Protein AF-A0A9W8JEM2-F1 (afdb_monomer_lite)

Structure (mmCIF, N/CA/C/O backbone):
data_AF-A0A9W8JEM2-F1
#
_entry.id   AF-A0A9W8JEM2-F1
#
loop_
_atom_site.group_PDB
_atom_site.id
_atom_site.type_symbol
_atom_site.label_atom_id
_atom_site.label_alt_id
_atom_site.label_comp_id
_atom_site.label_asym_id
_atom_site.label_entity_id
_atom_site.label_seq_id
_atom_site.pdbx_PDB_ins_code
_atom_site.Cartn_x
_atom_site.Cartn_y
_atom_site.Cartn_z
_atom_site.occupancy
_atom_site.B_iso_or_equiv
_atom_site.auth_seq_id
_atom_site.auth_comp_id
_atom_site.auth_asym_id
_atom_site.auth_atom_id
_atom_site.pdbx_PDB_model_num
ATOM 1 N N . MET A 1 1 ? 24.201 3.477 -12.048 1.00 60.25 1 MET A N 1
ATOM 2 C CA . MET A 1 1 ? 24.267 2.190 -11.319 1.00 60.25 1 MET A CA 1
ATOM 3 C C . MET A 1 1 ? 24.866 1.085 -12.193 1.00 60.25 1 MET A C 1
ATOM 5 O O . MET A 1 1 ? 25.922 0.597 -11.835 1.00 60.25 1 MET A O 1
ATOM 9 N N . LEU A 1 2 ? 24.306 0.767 -13.369 1.00 64.44 2 LEU A N 1
ATOM 10 C CA . LEU A 1 2 ? 24.827 -0.307 -14.248 1.00 64.44 2 LEU A CA 1
ATOM 11 C C . LEU A 1 2 ? 26.123 0.015 -15.021 1.00 64.44 2 LEU A C 1
ATOM 13 O O . LEU A 1 2 ? 26.725 -0.880 -15.598 1.00 64.44 2 LEU A O 1
ATOM 17 N N . ALA A 1 3 ? 26.568 1.274 -15.026 1.00 69.69 3 ALA A N 1
ATOM 18 C CA . ALA A 1 3 ? 27.861 1.671 -15.591 1.00 69.69 3 ALA A CA 1
ATOM 19 C C . ALA A 1 3 ? 29.046 1.418 -14.634 1.00 69.69 3 ALA A C 1
ATOM 21 O O . ALA A 1 3 ? 30.181 1.756 -14.966 1.00 69.69 3 ALA A O 1
ATOM 22 N N . SER A 1 4 ? 28.801 0.882 -13.430 1.00 79.38 4 SER A N 1
ATOM 23 C CA . SER A 1 4 ? 29.887 0.545 -12.509 1.00 79.38 4 SER A CA 1
ATOM 24 C C . SER A 1 4 ? 30.638 -0.712 -12.985 1.00 79.38 4 SER A C 1
ATOM 26 O O . SER A 1 4 ? 30.053 -1.566 -13.661 1.00 79.38 4 SER A O 1
ATOM 28 N N . PRO A 1 5 ? 31.923 -0.875 -12.614 1.00 83.94 5 PRO A N 1
ATOM 29 C CA . PRO A 1 5 ? 32.717 -2.049 -12.991 1.00 83.94 5 PRO A CA 1
ATOM 30 C C . PRO A 1 5 ? 32.083 -3.389 -12.588 1.00 83.94 5 PRO A C 1
ATOM 32 O O . PRO A 1 5 ? 32.248 -4.381 -13.295 1.00 83.94 5 PRO A O 1
ATOM 35 N N . GLU A 1 6 ? 31.320 -3.402 -11.493 1.00 84.19 6 GLU A N 1
ATOM 36 C CA . GLU A 1 6 ? 30.608 -4.567 -10.951 1.00 84.19 6 GLU A CA 1
ATOM 37 C C . GLU A 1 6 ? 29.617 -5.183 -11.953 1.00 84.19 6 GLU A C 1
ATOM 39 O O . GLU A 1 6 ? 29.545 -6.403 -12.085 1.00 84.19 6 GLU A O 1
ATOM 44 N N . TRP A 1 7 ? 28.914 -4.350 -12.727 1.00 82.06 7 TRP A N 1
ATOM 45 C CA . TRP A 1 7 ? 27.861 -4.790 -13.653 1.00 82.06 7 TRP A CA 1
ATOM 46 C C . TRP A 1 7 ? 28.328 -4.895 -15.110 1.00 82.06 7 TRP A C 1
ATOM 48 O O . TRP A 1 7 ? 27.554 -5.294 -15.982 1.00 82.06 7 TRP A O 1
ATOM 58 N N . SER A 1 8 ? 29.603 -4.590 -15.380 1.00 81.19 8 SER A N 1
ATOM 59 C CA . SER A 1 8 ? 30.196 -4.546 -16.728 1.00 81.19 8 SER A CA 1
ATOM 60 C C . SER A 1 8 ? 30.069 -5.854 -17.517 1.00 81.19 8 SER A C 1
ATOM 62 O O . SER A 1 8 ? 30.011 -5.829 -18.743 1.00 81.19 8 SER A O 1
ATOM 64 N N . ARG A 1 9 ? 29.975 -6.995 -16.821 1.00 81.94 9 ARG A N 1
ATOM 65 C CA . ARG A 1 9 ? 29.790 -8.321 -17.430 1.00 81.94 9 ARG A CA 1
ATOM 66 C C . ARG A 1 9 ? 28.348 -8.633 -17.816 1.00 81.94 9 ARG A C 1
ATOM 68 O O . ARG A 1 9 ? 28.146 -9.536 -18.607 1.00 81.94 9 ARG A O 1
ATOM 75 N N . ILE A 1 10 ? 27.362 -7.936 -17.250 1.00 79.56 10 ILE A N 1
ATOM 76 C CA . ILE A 1 10 ? 25.929 -8.209 -17.468 1.00 79.56 10 ILE A CA 1
ATOM 77 C C . ILE A 1 10 ? 25.313 -7.135 -18.370 1.00 79.56 10 ILE A C 1
ATOM 79 O O . ILE A 1 10 ? 24.490 -7.443 -19.228 1.00 79.56 10 ILE A O 1
ATOM 83 N N . ALA A 1 11 ? 25.754 -5.882 -18.229 1.00 80.25 11 ALA A N 1
ATOM 84 C CA . ALA A 1 11 ? 25.203 -4.733 -18.944 1.00 80.25 11 ALA A CA 1
ATOM 85 C C . ALA A 1 11 ? 25.150 -4.866 -20.486 1.00 80.25 11 ALA A C 1
ATOM 87 O O . ALA A 1 11 ? 24.165 -4.389 -21.050 1.00 80.25 11 ALA A O 1
ATOM 88 N N . PRO A 1 12 ? 26.122 -5.501 -21.181 1.00 84.25 12 PRO A N 1
ATOM 89 C CA . PRO A 1 12 ? 26.063 -5.690 -22.635 1.00 84.25 12 PRO A CA 1
ATOM 90 C C . PRO A 1 12 ? 25.058 -6.752 -23.094 1.00 84.25 12 PRO A C 1
ATOM 92 O O . P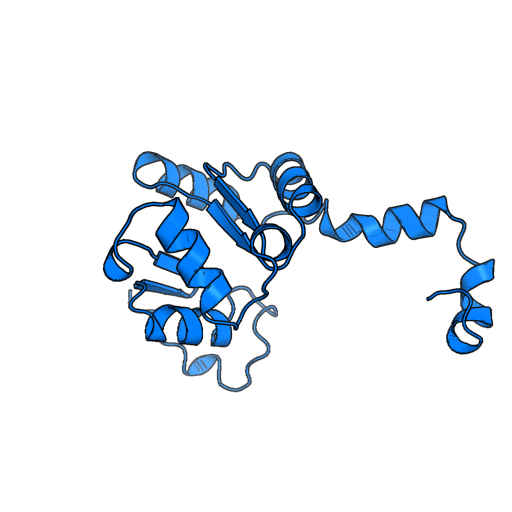RO A 1 12 ? 24.713 -6.788 -24.271 1.00 84.25 12 PRO A O 1
ATOM 95 N N . HIS A 1 13 ? 24.616 -7.638 -22.196 1.00 86.50 13 HIS A N 1
ATOM 96 C CA . HIS A 1 13 ? 23.728 -8.747 -22.545 1.00 86.50 13 HIS A CA 1
ATOM 97 C C . HIS A 1 13 ? 22.250 -8.366 -22.536 1.00 86.50 13 HIS A C 1
ATOM 99 O O . HIS A 1 13 ? 21.452 -9.129 -23.068 1.00 86.50 13 HIS A O 1
ATOM 105 N N . TRP A 1 14 ? 21.889 -7.216 -21.958 1.00 87.62 14 TRP A N 1
ATOM 106 C CA . TRP A 1 14 ? 20.514 -6.719 -21.929 1.00 87.62 14 TRP A CA 1
ATOM 107 C C . TRP A 1 14 ? 20.411 -5.381 -22.652 1.00 87.62 14 TRP A C 1
ATOM 109 O O . TRP A 1 14 ? 21.073 -4.399 -22.297 1.00 87.62 14 TRP A O 1
ATOM 119 N N . SER A 1 15 ? 19.525 -5.337 -23.640 1.00 89.56 15 SER A N 1
ATOM 120 C CA . SER A 1 15 ? 19.086 -4.106 -24.284 1.00 89.56 15 SER A CA 1
ATOM 121 C C . SER A 1 15 ? 18.416 -3.163 -23.282 1.00 89.56 15 SER A C 1
ATOM 123 O O . SER A 1 15 ? 17.970 -3.557 -22.202 1.00 89.56 15 SER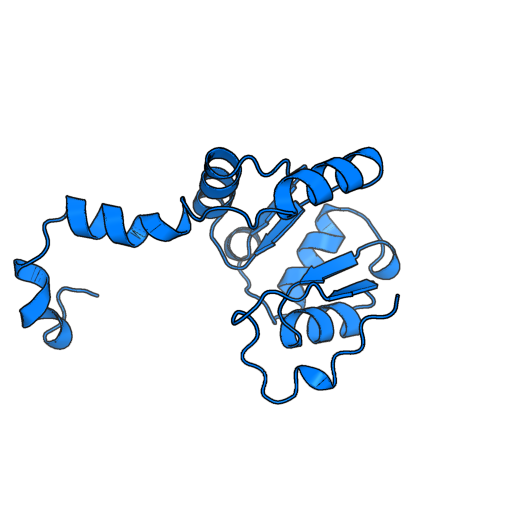 A O 1
ATOM 125 N N . GLU A 1 16 ? 18.316 -1.886 -23.644 1.00 87.69 16 GLU A N 1
ATOM 126 C CA . GLU A 1 16 ? 17.584 -0.903 -22.843 1.00 87.69 16 GLU A CA 1
ATOM 127 C C . GLU A 1 16 ? 16.127 -1.318 -22.615 1.00 87.69 16 GLU A C 1
ATOM 129 O O . GLU A 1 16 ? 15.675 -1.332 -21.475 1.00 87.69 16 GLU A O 1
AT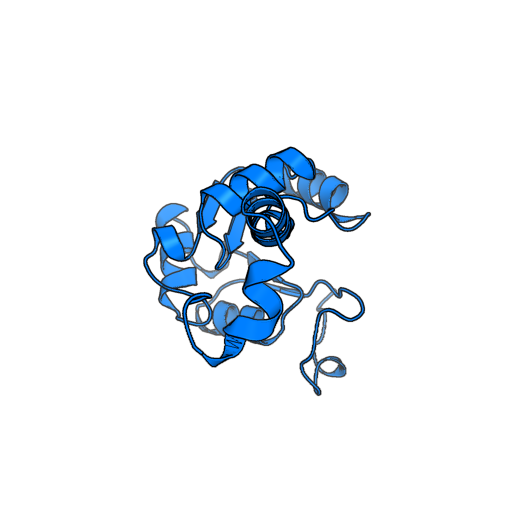OM 134 N N . ASN A 1 17 ? 15.463 -1.824 -23.655 1.00 91.75 17 ASN A N 1
ATOM 135 C CA . ASN A 1 17 ? 14.095 -2.330 -23.565 1.00 91.75 17 ASN A CA 1
ATOM 136 C C . ASN A 1 17 ? 13.949 -3.514 -22.596 1.00 91.75 17 ASN A C 1
ATOM 138 O O . ASN A 1 17 ? 12.961 -3.587 -21.871 1.00 91.75 17 ASN A O 1
ATOM 142 N N . GLU A 1 18 ? 14.904 -4.450 -22.558 1.00 91.75 18 GLU A N 1
ATOM 143 C CA . GLU A 1 18 ? 14.866 -5.574 -21.607 1.00 91.75 18 GLU A CA 1
ATOM 144 C C . GLU A 1 18 ? 15.066 -5.099 -20.168 1.00 91.75 18 GLU A C 1
ATOM 146 O O . GLU A 1 18 ? 14.393 -5.581 -19.255 1.00 91.75 18 GLU A O 1
ATOM 151 N N . ARG A 1 19 ? 15.949 -4.117 -19.961 1.00 88.88 19 ARG A N 1
ATOM 152 C CA . ARG A 1 19 ? 16.157 -3.498 -18.646 1.00 88.88 19 ARG A CA 1
ATOM 153 C C . ARG A 1 19 ? 14.905 -2.772 -18.177 1.00 88.88 19 ARG A C 1
ATOM 155 O O . ARG A 1 19 ? 14.484 -2.973 -17.041 1.00 88.88 19 ARG A O 1
ATOM 162 N N . ASP A 1 20 ? 14.285 -1.987 -19.048 1.00 91.19 20 ASP A N 1
ATOM 163 C CA . ASP A 1 20 ? 13.041 -1.282 -18.743 1.00 91.19 20 ASP A CA 1
ATOM 164 C C . ASP A 1 20 ? 11.906 -2.262 -18.473 1.00 91.19 20 ASP A C 1
ATOM 166 O O . ASP A 1 20 ? 11.185 -2.131 -17.481 1.00 91.19 20 ASP A O 1
ATOM 170 N N . PHE A 1 21 ? 11.795 -3.308 -19.294 1.00 92.69 21 PHE A N 1
ATOM 171 C CA . PHE A 1 21 ? 10.838 -4.377 -19.069 1.00 92.69 21 PHE A CA 1
ATOM 172 C C . PHE A 1 21 ? 11.027 -4.994 -17.681 1.00 92.69 21 PHE A C 1
ATOM 174 O O . PHE A 1 21 ? 10.052 -5.085 -16.932 1.00 92.69 21 PHE A O 1
ATOM 181 N N . LEU A 1 22 ? 12.246 -5.385 -17.303 1.00 91.94 22 LEU A N 1
ATOM 182 C CA . LEU A 1 22 ? 12.536 -5.973 -15.991 1.00 91.94 22 LEU A CA 1
ATOM 183 C C . LEU A 1 22 ? 12.265 -4.998 -14.839 1.00 91.94 22 LEU A C 1
ATOM 185 O O . LEU A 1 22 ? 11.602 -5.376 -13.876 1.00 91.94 22 LEU A O 1
ATOM 189 N N . ASN A 1 23 ? 12.691 -3.740 -14.954 1.00 92.25 23 ASN A N 1
ATOM 190 C CA . ASN A 1 23 ? 12.445 -2.715 -13.936 1.00 92.25 23 ASN A CA 1
ATOM 191 C C . ASN A 1 23 ? 10.947 -2.488 -13.697 1.00 92.25 23 ASN A C 1
ATOM 193 O O . ASN A 1 23 ? 10.508 -2.346 -12.557 1.00 92.25 23 ASN A O 1
ATOM 197 N N . LEU A 1 24 ? 10.139 -2.527 -14.758 1.00 95.81 24 LEU A N 1
ATOM 198 C CA . LEU A 1 24 ? 8.692 -2.343 -14.673 1.00 95.81 24 LEU A CA 1
ATOM 199 C C . LEU A 1 24 ? 7.938 -3.601 -14.211 1.00 95.81 24 LEU A C 1
ATOM 201 O O . LEU A 1 24 ? 6.707 -3.596 -14.212 1.00 95.81 24 LEU A O 1
ATOM 205 N N . VAL A 1 25 ? 8.608 -4.697 -13.824 1.00 97.12 25 VAL A N 1
ATOM 206 C CA . VAL A 1 25 ? 7.907 -5.920 -13.376 1.00 97.12 25 VAL A CA 1
ATOM 207 C C . VAL A 1 25 ? 7.017 -5.663 -12.159 1.00 97.12 25 VAL A C 1
ATOM 209 O O . VAL A 1 25 ? 5.902 -6.177 -12.088 1.00 97.12 25 VAL A O 1
ATOM 212 N N . TRP A 1 26 ? 7.447 -4.769 -11.268 1.00 96.94 26 TRP A N 1
ATOM 213 C CA . TRP A 1 26 ? 6.693 -4.354 -10.085 1.00 96.94 26 TRP A CA 1
ATOM 214 C C . TRP A 1 26 ? 5.374 -3.645 -10.422 1.00 96.94 26 TRP A C 1
ATOM 216 O O . TRP A 1 26 ? 4.459 -3.642 -9.609 1.00 96.94 26 TRP A O 1
ATOM 226 N N . HIS A 1 27 ? 5.242 -3.087 -11.629 1.00 98.12 27 HIS A N 1
ATOM 227 C CA . HIS A 1 27 ? 4.020 -2.426 -12.100 1.00 98.12 27 HIS A CA 1
ATOM 228 C C . HIS A 1 27 ? 2.964 -3.427 -12.594 1.00 98.12 27 HIS A C 1
ATOM 230 O O . HIS A 1 27 ? 1.824 -3.051 -12.843 1.00 98.12 27 HIS A O 1
ATOM 236 N N . ARG A 1 28 ? 3.343 -4.701 -12.763 1.00 97.31 28 ARG A N 1
ATOM 237 C CA . ARG A 1 28 ? 2.513 -5.764 -13.349 1.00 97.31 28 ARG A CA 1
ATOM 238 C C . ARG A 1 28 ? 2.473 -7.025 -12.485 1.00 97.31 28 ARG A C 1
ATOM 240 O O . ARG A 1 28 ? 2.386 -8.147 -12.993 1.00 97.31 28 ARG A O 1
ATOM 247 N N . LEU A 1 29 ? 2.563 -6.845 -11.169 1.00 97.06 29 LEU A N 1
ATOM 248 C CA . LEU A 1 29 ? 2.325 -7.929 -10.224 1.00 97.06 29 LEU A CA 1
ATOM 249 C C . LEU A 1 29 ? 0.853 -8.337 -10.278 1.00 97.06 29 LEU A C 1
ATOM 251 O O . LEU A 1 29 ? -0.037 -7.493 -10.358 1.00 97.06 29 LEU A O 1
ATOM 255 N N . ARG A 1 30 ? 0.601 -9.644 -10.246 1.00 97.38 30 ARG A N 1
ATOM 256 C CA . ARG A 1 30 ? -0.758 -10.176 -10.138 1.00 97.38 30 ARG A CA 1
ATOM 257 C C . ARG A 1 30 ? -1.215 -10.084 -8.687 1.00 97.38 30 ARG A C 1
ATOM 259 O O . ARG A 1 30 ? -0.428 -10.338 -7.780 1.00 97.38 30 ARG A O 1
ATOM 266 N N . ALA A 1 31 ? -2.486 -9.757 -8.485 1.00 97.19 31 ALA A N 1
ATOM 267 C CA . ALA A 1 31 ? -3.108 -9.867 -7.175 1.00 97.19 31 ALA A CA 1
ATOM 268 C C . ALA A 1 31 ? -3.186 -11.338 -6.737 1.00 97.19 31 ALA A C 1
ATOM 270 O O . ALA A 1 31 ? -3.274 -12.241 -7.576 1.00 97.19 31 ALA A O 1
ATOM 271 N N . TRP A 1 32 ? -3.206 -11.577 -5.425 1.00 97.62 32 TRP A N 1
ATOM 272 C CA . TRP A 1 32 ? -3.568 -12.894 -4.908 1.00 97.62 32 TRP A CA 1
ATOM 273 C C . TRP A 1 32 ? -5.045 -13.193 -5.228 1.00 97.62 32 TRP A C 1
ATOM 275 O O . TRP A 1 32 ? -5.837 -12.245 -5.291 1.00 97.62 32 TRP A O 1
ATOM 285 N N . PRO A 1 33 ? -5.446 -14.470 -5.405 1.00 97.62 33 PRO A N 1
ATOM 286 C CA . PRO A 1 33 ? -6.784 -14.826 -5.894 1.00 97.62 33 PRO A CA 1
ATOM 287 C C . PRO A 1 33 ? -7.951 -14.226 -5.094 1.00 97.62 33 PRO A C 1
ATOM 289 O O . PRO A 1 33 ? -8.970 -13.870 -5.671 1.00 97.62 33 PRO A O 1
ATOM 292 N N . ASP A 1 34 ? -7.783 -14.066 -3.782 1.00 97.50 34 ASP A N 1
ATOM 293 C CA . ASP A 1 34 ? -8.776 -13.514 -2.849 1.00 97.50 34 ASP A CA 1
ATOM 294 C C . ASP A 1 34 ? -8.790 -11.975 -2.770 1.00 97.50 34 ASP A C 1
ATOM 296 O O . ASP A 1 34 ? -9.719 -11.383 -2.222 1.00 97.50 34 ASP A O 1
ATOM 300 N N . THR A 1 35 ? -7.756 -11.300 -3.283 1.00 98.06 35 THR A N 1
ATOM 301 C CA . THR A 1 35 ? -7.516 -9.881 -2.970 1.00 98.06 35 THR A CA 1
ATOM 302 C C . THR A 1 35 ? -8.582 -8.973 -3.569 1.00 98.06 35 THR A C 1
ATOM 304 O O . THR A 1 35 ? -9.128 -8.127 -2.868 1.00 98.06 35 THR A O 1
ATOM 307 N N . VAL A 1 36 ? -8.884 -9.128 -4.861 1.00 98.38 36 VAL A N 1
ATOM 308 C CA . VAL A 1 36 ? -9.812 -8.225 -5.563 1.00 98.38 36 VAL A CA 1
ATOM 309 C C . VAL A 1 36 ? -11.223 -8.345 -4.988 1.00 98.38 36 VAL A C 1
ATOM 311 O O . VAL A 1 36 ? -11.867 -7.329 -4.730 1.00 98.38 36 VAL A O 1
ATOM 314 N N . GLU A 1 37 ? -11.686 -9.570 -4.735 1.00 98.31 37 GLU A N 1
ATOM 315 C CA . GLU A 1 37 ? -12.991 -9.822 -4.116 1.00 98.31 37 GLU A CA 1
ATOM 316 C C . GLU A 1 37 ? -13.065 -9.230 -2.702 1.00 98.31 37 GLU A C 1
ATOM 318 O O . GLU A 1 37 ? -13.984 -8.465 -2.404 1.00 98.31 37 GLU A O 1
ATOM 32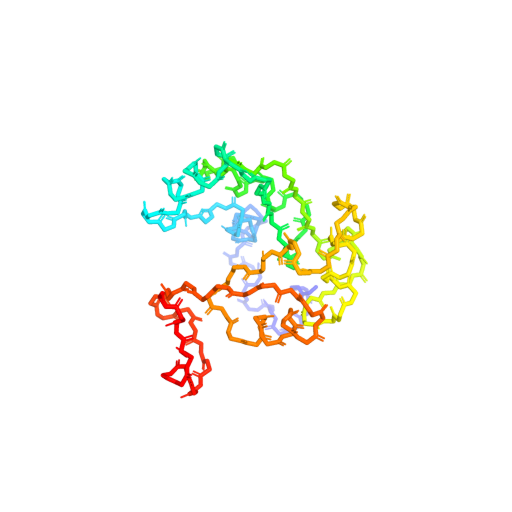3 N N . GLY A 1 38 ? -12.061 -9.495 -1.858 1.00 98.25 38 GLY A N 1
ATOM 324 C CA . GLY A 1 38 ? -12.012 -8.962 -0.497 1.00 98.25 38 GLY A CA 1
ATOM 325 C C . GLY A 1 38 ? -11.983 -7.431 -0.453 1.00 98.25 38 GLY A C 1
ATOM 326 O O . GLY A 1 38 ? -12.690 -6.817 0.346 1.00 98.25 38 GLY A O 1
ATOM 327 N N . LEU A 1 39 ? -11.219 -6.794 -1.346 1.00 98.56 39 LEU A N 1
ATOM 328 C CA . LEU A 1 39 ? -11.176 -5.334 -1.452 1.00 98.56 39 LEU A CA 1
ATOM 329 C C . LEU A 1 39 ? -12.520 -4.750 -1.892 1.00 98.56 39 LEU A C 1
ATOM 331 O O . LEU A 1 39 ? -12.952 -3.755 -1.315 1.00 98.56 39 LEU A O 1
ATOM 335 N N . ARG A 1 40 ? -13.207 -5.361 -2.866 1.00 98.62 40 ARG A N 1
ATOM 336 C CA . ARG A 1 40 ? -14.548 -4.914 -3.283 1.00 98.62 40 ARG A CA 1
ATOM 337 C C . ARG A 1 40 ? -15.545 -4.980 -2.128 1.00 98.62 40 ARG A C 1
ATOM 339 O O . ARG A 1 40 ? -16.239 -3.997 -1.896 1.00 98.62 40 ARG A O 1
ATOM 346 N N . ALA A 1 41 ? -15.549 -6.073 -1.366 1.00 98.44 41 ALA A N 1
ATOM 347 C CA . ALA A 1 41 ? -16.424 -6.222 -0.204 1.00 98.44 41 ALA A CA 1
ATOM 348 C C . ALA A 1 41 ? -16.138 -5.178 0.894 1.00 98.44 41 ALA A C 1
ATOM 350 O O . ALA A 1 41 ? -17.062 -4.640 1.502 1.00 98.44 41 ALA A O 1
ATOM 351 N N . LEU A 1 42 ? -14.864 -4.853 1.145 1.00 98.31 42 LEU A N 1
ATOM 352 C CA . LEU A 1 42 ? -14.496 -3.792 2.091 1.00 98.31 42 LEU A CA 1
ATOM 353 C C . LEU A 1 42 ? -14.921 -2.406 1.592 1.00 98.31 42 LEU A C 1
ATOM 355 O O . LEU A 1 42 ? -15.438 -1.606 2.373 1.00 98.31 42 LEU A O 1
ATOM 359 N N . LYS A 1 43 ? -14.741 -2.137 0.296 1.00 98.38 43 LYS A N 1
ATOM 360 C CA . LYS A 1 43 ? -15.059 -0.855 -0.343 1.00 98.38 43 LYS A CA 1
ATOM 361 C C . LYS A 1 43 ? -16.532 -0.463 -0.227 1.00 98.38 43 LYS A C 1
ATOM 363 O O . LYS A 1 43 ? -16.847 0.720 -0.191 1.00 98.38 43 LYS A O 1
ATOM 368 N N . GLU A 1 44 ? -17.442 -1.432 -0.125 1.00 98.44 44 GLU A N 1
ATOM 369 C CA . GLU A 1 44 ? -18.870 -1.161 0.104 1.00 98.44 44 GLU A CA 1
ATOM 370 C C . GLU A 1 44 ? -19.135 -0.387 1.407 1.00 98.44 44 GLU A C 1
ATOM 372 O O . GLU A 1 44 ? -20.180 0.248 1.543 1.00 98.44 44 GLU A O 1
ATOM 377 N N . LYS A 1 45 ? -18.215 -0.454 2.380 1.00 98.25 45 LYS A N 1
ATOM 378 C CA . LYS A 1 45 ? -18.405 0.091 3.734 1.00 98.25 45 LYS A CA 1
ATOM 379 C C . LYS A 1 45 ? -17.290 1.023 4.200 1.00 98.25 45 LYS A C 1
ATOM 381 O O . LYS A 1 45 ? -17.511 1.796 5.129 1.00 98.25 45 LYS A O 1
ATOM 386 N N . TYR A 1 46 ? -16.106 0.939 3.601 1.00 98.50 46 TYR A N 1
ATOM 387 C CA . TYR A 1 46 ? -14.906 1.633 4.057 1.00 98.50 46 TYR A CA 1
ATOM 388 C C . TYR A 1 46 ? -14.166 2.286 2.891 1.00 98.50 46 TYR A C 1
ATOM 390 O O . TYR A 1 46 ? -14.166 1.769 1.778 1.00 98.50 46 TYR A O 1
ATOM 398 N N . ILE A 1 47 ? -13.458 3.382 3.177 1.00 98.69 47 ILE A N 1
ATOM 399 C CA . ILE A 1 47 ? -12.429 3.909 2.274 1.00 98.69 47 ILE A CA 1
ATOM 400 C C . ILE A 1 47 ? -11.275 2.907 2.269 1.00 98.69 47 ILE A C 1
ATOM 402 O O . ILE A 1 47 ? -10.714 2.609 3.326 1.00 98.69 47 ILE A O 1
ATOM 406 N N . ILE A 1 48 ? -10.901 2.409 1.092 1.00 98.69 48 ILE A N 1
ATOM 407 C CA . ILE A 1 48 ? -9.754 1.510 0.943 1.00 98.69 48 ILE A CA 1
ATOM 408 C C . ILE A 1 48 ? -8.638 2.178 0.150 1.00 98.69 48 ILE A C 1
ATOM 410 O O . ILE A 1 48 ? -8.869 2.892 -0.824 1.00 98.69 48 ILE A O 1
ATOM 414 N N . GLY A 1 49 ? -7.392 1.927 0.530 1.00 98.19 49 GLY A N 1
ATOM 415 C CA . GLY A 1 49 ? -6.266 2.517 -0.172 1.00 98.19 49 GLY A CA 1
ATOM 416 C C . GLY A 1 49 ? -4.945 1.852 0.135 1.00 98.19 49 GLY A C 1
ATOM 417 O O . GLY A 1 49 ? -4.825 1.038 1.050 1.00 98.19 49 GLY A O 1
ATOM 418 N N . THR A 1 50 ? -3.938 2.221 -0.647 1.00 98.31 50 THR A N 1
ATOM 419 C CA . THR A 1 50 ? -2.567 1.789 -0.390 1.00 98.31 50 THR A CA 1
ATOM 420 C C . THR A 1 50 ? -1.927 2.663 0.678 1.00 98.31 50 THR A C 1
ATOM 422 O O . THR A 1 50 ? -2.123 3.872 0.680 1.00 98.31 50 THR A O 1
ATOM 425 N N . LEU A 1 51 ? -1.061 2.067 1.496 1.00 98.31 51 LEU A N 1
ATOM 426 C CA . LEU A 1 51 ? 0.038 2.756 2.169 1.00 98.31 51 LEU A CA 1
ATOM 427 C C . LEU A 1 51 ? 1.318 1.967 1.879 1.00 98.31 51 LEU A C 1
ATOM 429 O O . LEU A 1 51 ? 1.616 0.972 2.546 1.00 98.31 51 LEU A O 1
ATOM 433 N N . SER A 1 52 ? 2.042 2.357 0.829 1.00 97.81 52 SER A N 1
ATOM 434 C CA . SER A 1 52 ? 3.155 1.573 0.274 1.00 97.81 52 SER A CA 1
ATOM 435 C C . SER A 1 52 ? 4.425 2.402 0.096 1.00 97.81 52 SER A C 1
ATOM 437 O O . SER A 1 52 ? 4.363 3.604 -0.131 1.00 97.81 52 SER A O 1
ATOM 439 N N . ASN A 1 53 ? 5.585 1.742 0.150 1.00 97.81 53 ASN A N 1
ATOM 440 C CA . ASN A 1 53 ? 6.874 2.358 -0.173 1.00 97.81 53 ASN A CA 1
ATOM 441 C C . ASN A 1 53 ? 7.095 2.506 -1.696 1.00 97.81 53 ASN A C 1
ATOM 443 O O . ASN A 1 53 ? 8.087 3.094 -2.108 1.00 97.81 53 ASN A O 1
ATOM 447 N N . GLY A 1 54 ? 6.205 1.975 -2.543 1.00 95.81 54 GLY A N 1
ATOM 448 C CA . GLY A 1 54 ? 6.266 2.194 -3.993 1.00 95.81 54 GLY A CA 1
ATOM 449 C C . GLY A 1 54 ? 5.930 3.637 -4.368 1.00 95.81 54 GLY A C 1
ATOM 450 O O . GLY A 1 54 ? 5.124 4.269 -3.685 1.00 95.81 54 GLY A O 1
ATOM 451 N N . ASN A 1 55 ? 6.517 4.148 -5.455 1.00 96.62 55 ASN A N 1
ATOM 452 C CA . ASN A 1 55 ? 6.161 5.458 -6.013 1.00 96.62 55 ASN A CA 1
ATOM 453 C C . ASN A 1 55 ? 4.713 5.476 -6.537 1.00 96.62 55 ASN A C 1
ATOM 455 O O . ASN A 1 55 ? 4.110 4.424 -6.777 1.00 96.62 55 ASN A O 1
ATOM 459 N N . VAL A 1 56 ? 4.141 6.668 -6.728 1.00 97.56 56 VAL A N 1
ATOM 460 C CA . VAL A 1 56 ? 2.719 6.800 -7.104 1.00 97.56 56 VAL A CA 1
ATOM 461 C C . VAL A 1 56 ? 2.422 6.096 -8.431 1.00 97.56 56 VAL A C 1
ATOM 463 O O . VAL A 1 56 ? 1.417 5.393 -8.553 1.00 97.56 56 VAL A O 1
ATOM 466 N N . ARG A 1 57 ? 3.311 6.241 -9.421 1.00 97.56 57 ARG A N 1
ATOM 467 C CA . ARG A 1 57 ? 3.128 5.650 -10.753 1.00 97.56 57 ARG A CA 1
ATOM 468 C C . ARG A 1 57 ? 3.043 4.124 -10.696 1.00 97.56 57 ARG A C 1
ATOM 470 O O . ARG A 1 57 ? 2.156 3.550 -11.323 1.00 97.56 57 ARG A O 1
ATOM 477 N N . LEU A 1 58 ? 3.926 3.487 -9.933 1.00 98.00 58 LEU A N 1
ATOM 478 C CA . LEU A 1 58 ? 3.959 2.042 -9.718 1.00 98.00 58 LEU A CA 1
ATOM 479 C C . LEU A 1 58 ? 2.639 1.547 -9.139 1.00 98.00 58 LEU A C 1
ATOM 481 O O . LEU A 1 58 ? 2.060 0.599 -9.665 1.00 98.00 58 LEU A O 1
ATOM 485 N N . LEU A 1 59 ? 2.142 2.200 -8.087 1.00 98.38 59 LEU A N 1
ATOM 486 C CA . LEU A 1 59 ? 0.908 1.783 -7.419 1.00 98.38 59 LEU A CA 1
ATOM 487 C C . LEU A 1 59 ? -0.316 1.937 -8.331 1.00 98.38 59 LEU A C 1
ATOM 489 O O . LEU A 1 59 ? -1.176 1.059 -8.349 1.00 98.38 59 LEU A O 1
ATOM 493 N N . VAL A 1 60 ? -0.373 3.011 -9.125 1.00 98.38 60 VAL A N 1
ATOM 494 C CA . VAL A 1 60 ? -1.448 3.231 -10.107 1.00 98.38 60 VAL A CA 1
ATOM 495 C C . VAL A 1 60 ? -1.404 2.196 -11.232 1.00 98.38 60 VAL A C 1
ATOM 497 O O . VAL A 1 60 ? -2.449 1.667 -11.612 1.00 98.38 60 VAL A O 1
ATOM 500 N N . ASP A 1 61 ? -0.221 1.886 -11.766 1.00 98.50 61 ASP A N 1
ATOM 501 C CA . ASP A 1 61 ? -0.087 0.865 -12.809 1.00 98.50 61 ASP A CA 1
ATOM 502 C C . ASP A 1 61 ? -0.470 -0.520 -12.288 1.00 98.50 61 ASP A C 1
ATOM 504 O O . ASP A 1 61 ? -1.247 -1.218 -12.937 1.00 98.50 61 ASP A O 1
ATOM 508 N N . MET A 1 62 ? -0.002 -0.882 -11.089 1.00 98.31 62 MET A N 1
ATOM 509 C CA . MET A 1 62 ? -0.357 -2.143 -10.440 1.00 98.31 62 MET A CA 1
ATOM 510 C C . MET A 1 62 ? -1.866 -2.245 -10.216 1.00 98.31 62 MET A C 1
ATOM 512 O O . MET A 1 62 ? -2.455 -3.289 -10.486 1.00 98.31 62 MET A O 1
ATOM 516 N N . ALA A 1 63 ? -2.509 -1.157 -9.782 1.00 98.38 63 ALA A N 1
ATOM 517 C CA . ALA A 1 63 ? -3.953 -1.130 -9.595 1.00 98.38 63 ALA A CA 1
ATOM 518 C C . ALA A 1 63 ? -4.714 -1.377 -10.901 1.00 98.38 63 ALA A C 1
ATOM 520 O O . ALA A 1 63 ? -5.651 -2.169 -10.918 1.00 98.38 63 ALA A O 1
ATOM 521 N N . LYS A 1 64 ? -4.278 -0.764 -12.008 1.00 98.38 64 LYS A N 1
ATOM 522 C CA . LYS A 1 64 ? -4.874 -0.991 -13.333 1.00 98.38 64 LYS A CA 1
ATOM 523 C C . LYS A 1 64 ? -4.617 -2.399 -13.857 1.00 98.38 64 LYS A C 1
ATOM 525 O O . LYS A 1 64 ? -5.509 -2.999 -14.443 1.00 98.38 64 LYS A O 1
ATOM 530 N N . TYR A 1 65 ? -3.405 -2.912 -13.671 1.00 98.56 65 TYR A N 1
ATOM 531 C CA . TYR A 1 65 ? -3.015 -4.227 -14.166 1.00 98.56 65 TYR A CA 1
ATOM 532 C C . TYR A 1 65 ? -3.730 -5.363 -13.424 1.00 98.56 65 TYR A C 1
ATOM 534 O O . TYR A 1 65 ? -4.117 -6.352 -14.042 1.00 98.56 65 TYR A O 1
ATOM 542 N N . ALA A 1 66 ? -3.902 -5.223 -12.108 1.00 98.25 66 ALA A N 1
ATOM 543 C CA . ALA A 1 66 ? -4.454 -6.257 -11.237 1.00 98.25 66 ALA A CA 1
ATOM 544 C C . ALA A 1 66 ? -5.895 -5.984 -10.764 1.00 98.25 66 ALA A C 1
ATOM 546 O O . ALA A 1 66 ? -6.374 -6.694 -9.884 1.00 98.25 66 ALA A O 1
ATOM 547 N N . ASP A 1 67 ? -6.572 -4.982 -11.339 1.00 97.94 67 ASP A N 1
ATOM 548 C CA . ASP A 1 67 ? -7.967 -4.616 -11.039 1.00 97.94 67 ASP A CA 1
ATOM 549 C C . ASP A 1 67 ? -8.214 -4.316 -9.542 1.00 97.94 67 ASP A C 1
ATOM 551 O O . ASP A 1 67 ? -9.189 -4.761 -8.934 1.00 97.94 67 ASP A O 1
ATOM 555 N N . LEU A 1 68 ? -7.287 -3.57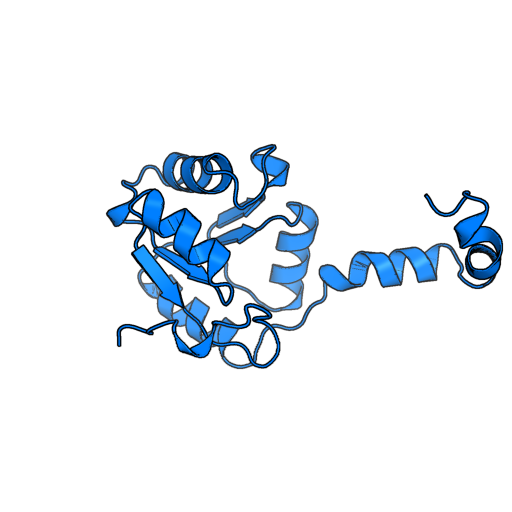4 -8.918 1.00 98.50 68 LEU A N 1
ATOM 556 C CA . LEU A 1 68 ? -7.348 -3.214 -7.496 1.00 98.50 68 LEU A CA 1
ATOM 557 C C . LEU A 1 68 ? -8.175 -1.926 -7.307 1.00 98.50 68 LEU A C 1
ATOM 559 O O . LEU A 1 68 ? -7.755 -0.861 -7.770 1.00 98.50 68 LEU A O 1
ATOM 563 N N . PRO A 1 69 ? -9.322 -1.969 -6.604 1.00 98.25 69 PRO A N 1
ATOM 564 C CA . PRO A 1 69 ? -10.304 -0.884 -6.620 1.00 98.25 69 PRO A CA 1
ATOM 565 C C . PRO A 1 69 ? -10.051 0.185 -5.539 1.00 98.25 69 PRO A C 1
ATOM 567 O O . PRO A 1 69 ? -10.957 0.527 -4.779 1.00 98.25 69 PRO A O 1
ATOM 570 N N . TRP A 1 70 ? -8.832 0.717 -5.435 1.00 98.50 70 TRP A N 1
ATOM 571 C CA . TRP A 1 70 ? -8.480 1.724 -4.421 1.00 98.50 70 TRP A CA 1
ATOM 572 C C . TRP A 1 70 ? -9.336 3.002 -4.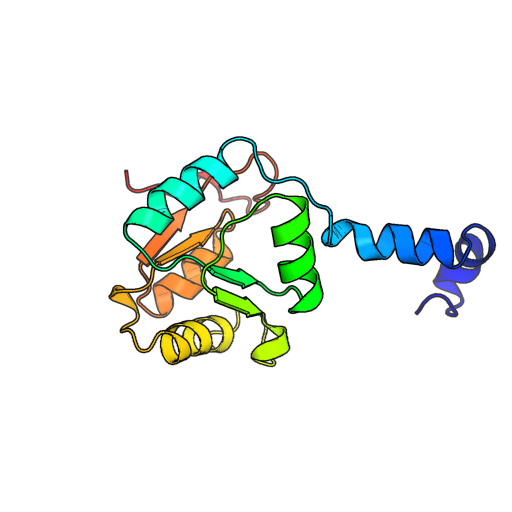521 1.00 98.50 70 TRP A C 1
ATOM 574 O O . TRP A 1 70 ? -9.600 3.486 -5.618 1.00 98.50 70 TRP A O 1
ATOM 584 N N . ASP A 1 71 ? -9.751 3.567 -3.383 1.00 98.62 71 ASP A N 1
ATOM 585 C CA . ASP A 1 71 ? -10.277 4.942 -3.284 1.00 98.62 71 ASP A CA 1
ATOM 586 C C . ASP A 1 71 ? -9.147 5.969 -3.263 1.00 98.62 71 ASP A C 1
ATOM 588 O O . ASP A 1 71 ? -9.254 7.042 -3.854 1.00 98.62 71 ASP A O 1
ATOM 592 N N . VAL A 1 72 ? -8.057 5.633 -2.568 1.00 98.06 72 VAL A N 1
ATOM 593 C CA . VAL A 1 72 ? -6.903 6.512 -2.371 1.00 98.06 72 VAL A CA 1
ATOM 594 C C . VAL A 1 72 ? -5.592 5.753 -2.560 1.00 98.06 72 VAL A C 1
ATOM 596 O O . VAL A 1 72 ? -5.476 4.571 -2.234 1.00 98.06 72 VAL A O 1
ATOM 599 N N . VAL A 1 73 ? -4.578 6.447 -3.076 1.00 98.12 73 VAL A N 1
ATOM 600 C CA . VAL A 1 73 ? -3.233 5.898 -3.287 1.00 98.12 73 VAL A CA 1
ATOM 601 C C . VAL A 1 73 ? -2.240 6.706 -2.459 1.00 98.12 73 VAL A C 1
ATOM 603 O O . VAL A 1 73 ? -1.794 7.768 -2.893 1.00 98.12 73 VAL A O 1
ATOM 606 N N . PHE A 1 74 ? -1.880 6.212 -1.270 1.00 98.19 74 PHE A N 1
ATOM 607 C CA . PHE A 1 74 ? -0.776 6.777 -0.496 1.00 98.19 74 PHE A CA 1
ATOM 608 C C . PHE A 1 74 ? 0.532 6.042 -0.779 1.00 98.19 74 PHE A C 1
ATOM 610 O O . PHE A 1 74 ? 0.613 4.806 -0.770 1.00 98.19 74 PHE A O 1
ATOM 617 N N . SER A 1 75 ? 1.563 6.846 -1.021 1.00 97.94 75 SER A N 1
ATOM 618 C CA . SER A 1 75 ? 2.904 6.431 -1.400 1.00 97.94 75 SER A CA 1
ATOM 619 C C . SER A 1 75 ? 3.917 7.099 -0.475 1.00 97.94 75 SER A C 1
ATOM 621 O O . SER A 1 75 ? 3.813 8.293 -0.197 1.00 97.94 75 SER A O 1
ATOM 623 N N . GLY A 1 76 ? 4.924 6.346 -0.035 1.00 95.94 76 GLY A N 1
ATOM 624 C CA . GLY A 1 76 ? 6.031 6.886 0.753 1.00 95.94 76 GLY A CA 1
ATOM 625 C C . GLY A 1 76 ? 6.821 7.966 0.010 1.00 95.94 76 GLY A C 1
ATOM 626 O O . GLY A 1 76 ? 7.301 8.910 0.629 1.00 95.94 76 GLY A O 1
ATOM 627 N N . GLU A 1 77 ? 6.880 7.895 -1.325 1.00 96.50 77 GLU A N 1
ATOM 628 C CA . GLU A 1 77 ? 7.458 8.957 -2.157 1.00 96.50 77 GLU A CA 1
ATOM 629 C C . GLU A 1 77 ? 6.681 10.269 -1.993 1.00 96.50 77 GLU A C 1
ATOM 631 O O . GLU A 1 77 ? 7.289 11.313 -1.760 1.00 96.50 77 GLU A O 1
ATOM 636 N N . LEU A 1 78 ? 5.344 10.208 -2.046 1.00 94.69 78 LEU A N 1
ATOM 637 C CA . LEU A 1 78 ? 4.477 11.378 -1.875 1.00 94.69 78 LEU A CA 1
ATOM 638 C C . LEU A 1 78 ? 4.657 12.016 -0.491 1.00 94.69 78 LEU A C 1
ATOM 640 O O . LEU A 1 78 ? 4.582 13.233 -0.356 1.00 94.69 78 LEU A O 1
ATOM 644 N N . PHE A 1 79 ? 4.922 11.198 0.527 1.00 95.56 79 PHE A N 1
ATOM 645 C CA . PHE A 1 79 ? 5.162 11.650 1.899 1.00 95.56 79 PHE A CA 1
ATOM 646 C C . PHE A 1 79 ? 6.636 11.961 2.194 1.00 95.56 79 PHE A C 1
ATOM 648 O O . PHE A 1 79 ? 6.962 12.360 3.310 1.00 95.56 79 PHE A O 1
ATOM 655 N N . GLN A 1 80 ? 7.536 11.752 1.226 1.00 96.81 80 GLN A N 1
ATOM 656 C CA . GLN A 1 80 ? 8.991 11.855 1.387 1.00 96.81 80 GLN A CA 1
ATOM 657 C C . GLN A 1 80 ? 9.537 11.052 2.584 1.00 96.81 80 GLN A C 1
ATOM 659 O O . GLN A 1 80 ? 10.521 11.428 3.222 1.00 96.81 80 GLN A O 1
ATOM 664 N N . THR A 1 81 ? 8.896 9.930 2.907 1.00 97.00 81 THR A N 1
ATOM 665 C CA . THR A 1 81 ? 9.268 9.056 4.021 1.00 97.00 81 THR A CA 1
ATOM 666 C C . THR A 1 81 ? 8.785 7.634 3.768 1.00 97.00 81 THR A C 1
ATOM 668 O O . THR A 1 81 ? 7.759 7.413 3.131 1.00 97.00 81 THR A O 1
ATOM 671 N N . TYR A 1 82 ? 9.511 6.649 4.286 1.00 97.44 82 TYR A N 1
ATOM 672 C CA . TYR A 1 82 ? 9.222 5.238 4.050 1.00 97.44 82 TYR A CA 1
ATOM 673 C C . TYR A 1 82 ? 8.949 4.501 5.352 1.00 97.44 82 TYR A C 1
ATOM 675 O O . TYR A 1 82 ? 9.556 4.771 6.392 1.00 97.44 82 TYR A O 1
ATOM 683 N N . LYS A 1 83 ? 8.059 3.511 5.289 1.00 97.56 83 LYS A N 1
ATOM 684 C CA . LYS A 1 83 ? 7.832 2.583 6.397 1.00 97.56 83 LYS A CA 1
ATOM 685 C C . LYS A 1 83 ? 9.149 1.874 6.758 1.00 97.56 83 LYS A C 1
ATOM 687 O O . LYS A 1 83 ? 9.897 1.525 5.843 1.00 97.56 83 LYS A O 1
ATOM 692 N N . PRO A 1 84 ? 9.428 1.632 8.055 1.00 96.19 84 PRO A N 1
ATOM 693 C CA . PRO A 1 84 ? 8.520 1.783 9.195 1.00 96.19 84 PRO A CA 1
ATOM 694 C C . PRO A 1 84 ? 8.592 3.147 9.912 1.00 96.19 84 PRO A C 1
ATOM 696 O O . PRO A 1 84 ? 8.202 3.227 11.076 1.00 96.19 84 PRO A O 1
ATOM 699 N N . ASN A 1 85 ? 9.078 4.216 9.271 1.00 98.06 85 ASN A N 1
ATOM 700 C CA . ASN A 1 85 ? 9.070 5.551 9.878 1.00 98.06 85 ASN A CA 1
ATOM 701 C C . ASN A 1 85 ? 7.627 5.963 10.263 1.00 98.06 85 ASN A C 1
ATOM 703 O O . ASN A 1 85 ? 6.747 5.893 9.401 1.00 98.06 85 ASN A O 1
ATOM 707 N N . PRO A 1 86 ? 7.368 6.411 11.511 1.00 98.12 86 PRO A N 1
ATOM 708 C CA . PRO A 1 86 ? 6.038 6.821 11.966 1.00 98.12 86 PRO A CA 1
ATOM 709 C C . PRO A 1 86 ? 5.316 7.808 11.045 1.00 98.12 86 PRO A C 1
ATOM 711 O O . PRO A 1 86 ? 4.105 7.696 10.852 1.00 98.12 86 PRO A O 1
ATOM 714 N N . ASN A 1 87 ? 6.058 8.730 10.426 1.00 98.00 87 ASN A N 1
ATOM 715 C CA . ASN A 1 87 ? 5.481 9.747 9.551 1.00 98.00 87 ASN A CA 1
ATOM 716 C C . ASN A 1 87 ? 4.776 9.136 8.331 1.00 98.00 87 ASN A C 1
ATOM 718 O O . ASN A 1 87 ? 3.792 9.701 7.871 1.00 98.00 87 ASN A O 1
ATOM 722 N N . ALA A 1 88 ? 5.199 7.958 7.852 1.00 97.94 88 ALA A N 1
ATOM 723 C CA . ALA A 1 88 ? 4.534 7.292 6.732 1.00 97.94 88 ALA A CA 1
ATOM 724 C C . ALA A 1 88 ? 3.065 6.955 7.054 1.00 97.94 88 ALA A C 1
ATOM 726 O O . ALA A 1 88 ? 2.196 7.073 6.197 1.00 97.94 88 ALA A O 1
ATOM 727 N N . TYR A 1 89 ? 2.777 6.577 8.301 1.00 98.56 89 TYR A N 1
ATOM 728 C CA . TYR A 1 89 ? 1.425 6.251 8.761 1.00 98.56 89 TYR A CA 1
ATOM 729 C C . TYR A 1 89 ? 0.650 7.506 9.167 1.00 98.56 89 TYR A C 1
ATOM 731 O O . TYR A 1 89 ? -0.520 7.650 8.817 1.00 98.56 89 TYR A O 1
ATOM 739 N N . LEU A 1 90 ? 1.307 8.424 9.888 1.00 98.25 90 LEU A N 1
ATOM 740 C CA . LEU A 1 90 ? 0.684 9.657 10.372 1.00 98.25 90 LEU A CA 1
ATOM 741 C C . LEU A 1 90 ? 0.211 10.550 9.222 1.00 98.25 90 LEU A C 1
ATOM 743 O O . LEU A 1 90 ? -0.869 11.125 9.323 1.00 98.25 90 LEU A O 1
ATOM 747 N N . GLU A 1 91 ? 0.954 10.621 8.114 1.00 98.19 91 GLU A N 1
ATOM 748 C CA . GLU A 1 91 ? 0.520 11.365 6.929 1.00 98.19 91 GLU A CA 1
ATOM 749 C C . GLU A 1 91 ? -0.747 10.765 6.309 1.00 98.19 91 GLU A C 1
ATOM 751 O O . GLU A 1 91 ? -1.688 11.504 6.026 1.00 98.19 91 GLU A O 1
ATOM 756 N N . ALA A 1 92 ? -0.839 9.438 6.173 1.00 97.75 92 ALA A N 1
ATOM 757 C CA . ALA A 1 92 ? -2.060 8.794 5.680 1.00 97.75 92 ALA A CA 1
ATOM 758 C C . ALA A 1 92 ? -3.269 9.093 6.584 1.00 97.75 92 ALA A C 1
ATOM 760 O O . ALA A 1 92 ? -4.326 9.481 6.089 1.00 97.75 92 ALA A O 1
ATOM 761 N N . ILE A 1 93 ? -3.100 8.984 7.907 1.00 98.31 93 ILE A N 1
ATOM 762 C CA . ILE A 1 93 ? -4.142 9.323 8.892 1.00 98.31 93 ILE A CA 1
ATOM 763 C C . ILE A 1 93 ? -4.558 10.796 8.749 1.00 98.31 93 ILE A C 1
ATOM 765 O O . ILE A 1 93 ? -5.749 11.106 8.705 1.00 98.31 93 ILE A O 1
ATOM 769 N N . ARG A 1 94 ? -3.581 11.702 8.609 1.00 97.94 94 ARG A N 1
ATOM 770 C CA . ARG A 1 94 ? -3.807 13.140 8.430 1.00 97.94 94 ARG A CA 1
ATOM 771 C C . ARG A 1 94 ? -4.596 13.440 7.157 1.00 97.94 94 ARG A C 1
ATOM 773 O O . ARG A 1 94 ? -5.550 14.209 7.217 1.00 97.94 94 ARG A O 1
ATOM 780 N N . TYR A 1 95 ? -4.229 12.847 6.020 1.00 97.94 95 TYR A N 1
ATOM 781 C CA . TYR A 1 95 ? -4.944 13.045 4.754 1.00 97.94 95 TYR A CA 1
ATOM 782 C C . TYR A 1 95 ? -6.376 12.501 4.794 1.00 97.94 95 TYR A C 1
ATOM 784 O O . TYR A 1 95 ? -7.260 13.093 4.180 1.00 97.94 95 TYR A O 1
ATOM 792 N N . LEU A 1 96 ? -6.619 11.420 5.541 1.00 98.00 96 LEU A N 1
ATOM 793 C CA . LEU A 1 96 ? -7.965 10.884 5.758 1.00 98.00 96 LEU A CA 1
ATOM 794 C C . LEU A 1 96 ? -8.797 11.723 6.739 1.00 98.00 96 LEU A C 1
ATOM 796 O O . LEU A 1 96 ? -10.011 11.562 6.777 1.00 98.00 96 LEU A O 1
ATOM 800 N N . SER A 1 97 ? -8.173 12.629 7.504 1.00 98.12 97 SER A N 1
ATOM 801 C CA . SER A 1 97 ? -8.833 13.426 8.550 1.00 98.12 97 SER A CA 1
ATOM 802 C C . SER A 1 97 ? -9.555 12.565 9.598 1.00 98.12 97 SER A C 1
ATOM 804 O O . SER A 1 97 ? -10.642 12.911 10.053 1.00 98.12 97 SER A O 1
ATOM 806 N N . LEU A 1 98 ? -8.939 11.442 9.978 1.00 98.12 98 LEU A N 1
ATOM 807 C CA . LEU A 1 98 ? -9.458 10.490 10.966 1.00 98.12 98 LEU A CA 1
ATOM 808 C C . LEU A 1 98 ? -8.545 10.410 12.192 1.00 98.12 98 LEU A C 1
ATOM 810 O O . LEU A 1 98 ? -7.364 10.759 12.134 1.00 98.12 98 LEU A O 1
ATOM 814 N N . ALA A 1 99 ? -9.067 9.901 13.306 1.00 98.31 99 ALA A N 1
ATOM 815 C CA . ALA A 1 99 ? -8.241 9.508 14.438 1.00 98.31 99 ALA A CA 1
ATOM 816 C C . ALA A 1 99 ? -7.552 8.155 14.165 1.00 98.31 99 ALA A C 1
ATOM 818 O O . ALA A 1 99 ? -8.106 7.308 13.463 1.00 98.31 99 ALA A O 1
ATOM 819 N N . PRO A 1 100 ? -6.377 7.870 14.766 1.00 98.19 100 PRO A N 1
ATOM 820 C CA . PRO A 1 100 ? -5.662 6.618 14.507 1.00 98.19 100 PRO A CA 1
ATOM 821 C C . PRO A 1 100 ? -6.505 5.352 14.717 1.00 98.19 100 PRO A C 1
ATOM 823 O O . PRO A 1 100 ? -6.459 4.448 13.892 1.00 98.19 100 PRO A O 1
ATOM 826 N N . HIS A 1 101 ? -7.341 5.308 15.759 1.00 97.94 101 HIS A N 1
ATOM 827 C CA . HIS A 1 101 ? -8.171 4.143 16.099 1.00 97.94 101 HIS A CA 1
ATOM 828 C C . HIS A 1 101 ? -9.346 3.889 15.132 1.00 97.94 101 HIS A C 1
ATOM 830 O O . HIS A 1 101 ? -10.005 2.845 15.224 1.00 97.94 101 HIS A O 1
ATOM 836 N N . GLU A 1 102 ? -9.606 4.828 14.221 1.00 98.31 102 GLU A N 1
ATOM 837 C CA . GLU A 1 102 ? -10.577 4.720 13.126 1.00 98.31 102 GLU A CA 1
ATOM 838 C C . GLU A 1 102 ? -9.929 4.185 11.839 1.00 98.31 102 GLU A C 1
ATOM 840 O O . GLU A 1 102 ? -10.634 3.798 10.910 1.00 98.31 102 GLU A O 1
ATOM 845 N N . VAL A 1 103 ? -8.592 4.110 11.787 1.00 98.56 103 VAL A N 1
ATOM 846 C CA . VAL A 1 103 ? -7.831 3.620 10.634 1.00 98.56 103 VAL A CA 1
ATOM 847 C C . VAL A 1 103 ? -7.239 2.246 10.941 1.00 98.56 103 VAL A C 1
ATOM 849 O O . VAL A 1 103 ? -6.685 2.000 12.017 1.00 98.56 103 VAL A O 1
ATOM 852 N N . ALA A 1 104 ? -7.340 1.335 9.976 1.00 98.31 104 ALA A N 1
ATOM 853 C CA . ALA A 1 104 ? -6.785 -0.005 10.074 1.00 98.31 104 ALA A CA 1
ATOM 854 C C . ALA A 1 104 ? -5.618 -0.199 9.099 1.00 98.31 104 ALA A C 1
ATOM 856 O O . ALA A 1 104 ? -5.773 0.007 7.898 1.00 98.31 104 ALA A O 1
ATOM 857 N N . MET A 1 105 ? -4.467 -0.645 9.607 1.00 98.38 105 MET A N 1
ATOM 858 C CA . MET A 1 105 ? -3.379 -1.149 8.774 1.00 98.38 105 MET A CA 1
ATOM 859 C C . MET A 1 105 ? -3.576 -2.647 8.534 1.00 98.38 105 MET A C 1
ATOM 861 O O . MET A 1 105 ? -3.659 -3.431 9.481 1.00 98.38 105 MET A O 1
ATOM 865 N N . VAL A 1 106 ? -3.640 -3.046 7.266 1.00 97.69 106 VAL A N 1
ATOM 866 C CA . VAL A 1 106 ? -3.778 -4.446 6.847 1.00 97.69 106 VAL A CA 1
ATOM 867 C C . VAL A 1 106 ? -2.506 -4.846 6.110 1.00 97.69 106 VAL A C 1
ATOM 869 O O . VAL A 1 106 ? -2.154 -4.214 5.116 1.00 97.69 106 VAL A O 1
ATOM 872 N N . ALA A 1 107 ? -1.788 -5.858 6.598 1.00 96.69 107 ALA A N 1
ATOM 873 C CA . ALA A 1 107 ? -0.509 -6.251 6.010 1.00 96.69 107 ALA A CA 1
ATOM 874 C C . ALA A 1 107 ? -0.176 -7.727 6.248 1.00 96.69 107 ALA A C 1
ATOM 876 O O . ALA A 1 107 ? -0.589 -8.325 7.242 1.00 96.69 107 ALA A O 1
ATOM 877 N N . ALA A 1 108 ? 0.646 -8.276 5.353 1.00 94.94 108 ALA A N 1
ATOM 878 C CA . ALA A 1 108 ? 1.293 -9.577 5.515 1.00 94.94 108 ALA A CA 1
ATOM 879 C C . ALA A 1 108 ? 2.602 -9.509 6.321 1.00 94.94 108 ALA A C 1
ATOM 881 O O . ALA A 1 108 ? 3.229 -10.538 6.546 1.00 94.94 108 ALA A O 1
ATOM 882 N N . HIS A 1 109 ? 3.001 -8.309 6.767 1.00 93.56 109 HIS A N 1
ATOM 883 C CA . HIS A 1 109 ? 4.289 -8.053 7.409 1.00 93.56 109 HIS A CA 1
ATOM 884 C C . HIS A 1 109 ? 4.116 -7.604 8.865 1.00 93.56 109 HIS A C 1
ATOM 886 O O . HIS A 1 109 ? 3.556 -6.543 9.155 1.00 93.56 109 HIS A O 1
ATOM 892 N N . ALA A 1 110 ? 4.649 -8.378 9.802 1.00 91.75 110 ALA A N 1
ATOM 893 C CA . ALA A 1 110 ? 4.495 -8.180 11.237 1.00 91.75 110 ALA A CA 1
ATOM 894 C C . ALA A 1 110 ? 5.127 -6.875 11.723 1.00 91.75 110 ALA A C 1
ATOM 896 O O . ALA A 1 110 ? 4.582 -6.199 12.597 1.00 91.75 110 ALA A O 1
ATOM 897 N N . PHE A 1 111 ? 6.285 -6.507 11.167 1.00 92.50 111 PHE A N 1
ATOM 898 C CA . PHE A 1 111 ? 6.963 -5.265 11.536 1.00 92.50 111 PHE A CA 1
ATOM 899 C C . PHE A 1 111 ? 6.113 -4.033 11.191 1.00 92.50 111 PHE A C 1
ATOM 901 O O . PHE A 1 111 ? 6.097 -3.076 11.965 1.00 92.50 111 PHE A O 1
ATOM 908 N N . ASP A 1 112 ? 5.390 -4.089 10.068 1.00 96.00 112 ASP A N 1
ATOM 909 C CA . ASP A 1 112 ? 4.536 -3.018 9.554 1.00 96.00 112 ASP A CA 1
ATOM 910 C C . ASP A 1 112 ? 3.334 -2.815 10.491 1.00 96.00 112 ASP A C 1
ATOM 912 O O . ASP A 1 112 ? 3.099 -1.728 11.021 1.00 96.00 112 ASP A O 1
ATOM 916 N N . LEU A 1 113 ? 2.666 -3.918 10.851 1.00 95.62 113 LEU A N 1
ATOM 917 C CA . LEU A 1 113 ? 1.569 -3.903 11.823 1.00 95.62 113 LEU A CA 1
ATOM 918 C C . LEU A 1 113 ? 2.025 -3.436 13.211 1.00 95.62 113 LEU A C 1
ATOM 920 O O . LEU A 1 113 ? 1.337 -2.646 13.853 1.00 95.62 113 LEU A O 1
ATOM 924 N N . ARG A 1 114 ? 3.198 -3.869 13.689 1.00 94.88 114 ARG A N 1
ATOM 925 C CA . ARG A 1 114 ? 3.744 -3.405 14.977 1.00 94.88 114 ARG A CA 1
ATOM 926 C C . ARG A 1 114 ? 4.006 -1.898 14.977 1.00 94.88 114 ARG A C 1
ATOM 928 O O . ARG A 1 114 ? 3.788 -1.254 16.002 1.00 94.88 114 ARG A O 1
ATOM 935 N N . ALA A 1 115 ? 4.483 -1.336 13.868 1.00 96.69 115 ALA A N 1
ATOM 936 C CA . ALA A 1 115 ? 4.705 0.102 13.742 1.00 96.69 115 ALA A CA 1
ATOM 937 C C . ALA A 1 115 ? 3.377 0.878 13.740 1.00 96.69 115 ALA A C 1
ATOM 939 O O . ALA A 1 115 ? 3.240 1.829 14.507 1.00 96.69 115 ALA A O 1
ATOM 940 N N . ALA A 1 116 ? 2.382 0.421 12.976 1.00 98.06 116 ALA A N 1
ATOM 941 C CA . ALA A 1 116 ? 1.044 1.011 12.948 1.00 98.06 116 ALA A CA 1
ATOM 942 C C . ALA A 1 116 ? 0.340 0.961 14.321 1.00 98.06 116 ALA A C 1
ATOM 944 O O . ALA A 1 116 ? -0.198 1.966 14.789 1.00 98.06 116 ALA A O 1
ATOM 945 N N . ALA A 1 117 ? 0.402 -0.180 15.017 1.00 97.31 117 ALA A N 1
ATOM 946 C CA . ALA A 1 117 ? -0.222 -0.358 16.331 1.00 97.31 117 ALA A CA 1
ATOM 947 C C . ALA A 1 117 ? 0.342 0.602 17.393 1.00 97.31 117 ALA A C 1
ATOM 949 O O . ALA A 1 117 ? -0.410 1.125 18.213 1.00 97.31 117 ALA A O 1
ATOM 950 N N . LYS A 1 118 ? 1.653 0.894 17.359 1.00 98.00 118 LYS A N 1
ATOM 951 C CA . LYS A 1 118 ? 2.285 1.878 18.263 1.00 98.00 118 LYS A CA 1
ATOM 952 C C . LYS A 1 118 ? 1.726 3.293 18.100 1.00 98.00 118 LYS A C 1
ATOM 954 O O . LYS A 1 118 ? 1.855 4.094 19.019 1.00 98.00 118 LYS A O 1
ATOM 959 N N . LEU A 1 119 ? 1.122 3.594 16.952 1.00 98.31 119 LEU A N 1
ATOM 960 C CA . LEU A 1 119 ? 0.500 4.883 16.649 1.00 98.31 119 LEU A CA 1
ATOM 961 C C . LEU A 1 119 ? -1.008 4.892 16.934 1.00 98.31 119 LEU A C 1
ATOM 963 O O . LEU A 1 119 ? -1.669 5.893 16.680 1.00 98.31 119 LEU A O 1
ATOM 967 N N . GLY A 1 120 ? -1.556 3.796 17.469 1.00 98.00 120 GLY A N 1
ATOM 968 C CA . GLY A 1 120 ? -2.971 3.675 17.814 1.00 98.00 120 GLY A CA 1
ATOM 969 C C . GLY A 1 120 ? -3.869 3.216 16.665 1.00 98.00 120 GLY A C 1
ATOM 970 O O . GLY A 1 120 ? -5.087 3.264 16.815 1.00 98.00 120 GLY A O 1
ATOM 971 N N . MET A 1 121 ? -3.299 2.769 15.540 1.00 98.62 121 MET A N 1
ATOM 972 C CA . MET A 1 121 ? -4.071 2.159 14.454 1.00 98.62 121 MET A CA 1
ATOM 973 C C . MET A 1 121 ? -4.593 0.780 14.849 1.00 98.62 121 MET A C 1
ATOM 975 O O . MET A 1 121 ? -3.930 0.031 15.574 1.00 98.62 121 MET A O 1
ATOM 979 N N . ARG A 1 122 ? -5.749 0.399 14.299 1.00 98.19 122 ARG A N 1
ATOM 980 C CA . ARG A 1 122 ? -6.162 -1.011 14.274 1.00 98.19 122 ARG A CA 1
ATOM 981 C C . ARG A 1 122 ? -5.253 -1.780 13.320 1.00 98.19 122 ARG A C 1
ATOM 983 O O . ARG A 1 122 ? -4.731 -1.210 12.363 1.00 98.19 122 ARG A O 1
ATOM 990 N N . THR A 1 123 ? -5.064 -3.072 13.557 1.00 97.50 123 THR A N 1
ATOM 991 C CA . THR A 1 123 ? -4.179 -3.896 12.730 1.00 97.50 123 THR A CA 1
ATOM 992 C C . THR A 1 123 ? -4.809 -5.236 12.404 1.00 97.50 123 THR A C 1
ATOM 994 O O . THR A 1 123 ? -5.376 -5.896 13.272 1.00 97.50 123 THR A O 1
ATOM 997 N N . PHE A 1 124 ? -4.692 -5.645 11.142 1.00 96.12 124 PHE A N 1
ATOM 998 C CA . PHE A 1 124 ? -5.146 -6.948 10.671 1.00 96.12 124 PHE A CA 1
ATOM 999 C C . PHE A 1 124 ? -4.020 -7.628 9.904 1.00 96.12 124 PHE A C 1
ATOM 1001 O O . PHE A 1 124 ? -3.501 -7.097 8.920 1.00 96.12 124 PHE A O 1
ATOM 1008 N N . TYR A 1 125 ? -3.638 -8.810 10.373 1.00 94.12 125 TYR A N 1
ATOM 1009 C CA . TYR A 1 125 ? -2.671 -9.644 9.682 1.00 94.12 125 TYR A CA 1
ATOM 1010 C C . TYR A 1 125 ? -3.369 -10.493 8.626 1.00 94.12 125 TYR A C 1
ATOM 1012 O O . TYR A 1 125 ? -4.346 -11.178 8.927 1.00 94.12 125 TYR A O 1
ATOM 1020 N N . VAL A 1 126 ? -2.849 -10.463 7.401 1.00 94.38 126 VAL A N 1
ATOM 1021 C CA . VAL A 1 126 ? -3.287 -11.343 6.314 1.00 94.38 126 VAL A CA 1
ATOM 1022 C C . VAL A 1 126 ? -2.114 -12.228 5.938 1.00 94.38 126 VAL A C 1
ATOM 1024 O O . VAL A 1 126 ? -1.127 -11.756 5.382 1.00 94.38 126 VAL A O 1
ATOM 1027 N N . HIS A 1 127 ? -2.219 -13.516 6.249 1.00 92.00 127 HIS A N 1
ATOM 1028 C CA . HIS A 1 127 ? -1.177 -14.477 5.915 1.00 92.00 127 HIS A CA 1
ATOM 1029 C C . HIS A 1 127 ? -1.044 -14.630 4.393 1.00 92.00 127 HIS A C 1
ATOM 1031 O O . HIS A 1 127 ? -2.016 -14.957 3.709 1.00 92.00 127 HIS A O 1
ATOM 1037 N N . ARG A 1 128 ? 0.172 -14.436 3.882 1.00 93.62 128 ARG A N 1
ATOM 1038 C CA . ARG A 1 128 ? 0.563 -14.710 2.497 1.00 93.62 128 ARG A CA 1
ATOM 1039 C C . ARG A 1 128 ? 1.718 -15.699 2.525 1.00 93.62 128 ARG A C 1
ATOM 1041 O O . ARG A 1 128 ? 2.741 -15.435 3.155 1.00 93.62 128 ARG A O 1
ATOM 1048 N N . ASP A 1 129 ? 1.513 -16.860 1.910 1.00 89.06 129 ASP A N 1
ATOM 1049 C CA . ASP A 1 129 ? 2.501 -17.936 1.947 1.00 89.06 129 ASP A CA 1
ATOM 1050 C C . ASP A 1 129 ? 3.834 -17.451 1.359 1.00 89.06 129 ASP A C 1
ATOM 1052 O O . ASP A 1 129 ? 3.852 -16.797 0.317 1.00 89.06 129 ASP A O 1
ATOM 1056 N N . GLN A 1 130 ? 4.934 -17.748 2.054 1.00 88.06 130 GLN A N 1
ATOM 1057 C CA . GLN A 1 130 ? 6.309 -17.361 1.696 1.00 88.06 130 GLN A CA 1
ATOM 1058 C C . GLN A 1 130 ? 6.614 -15.848 1.660 1.00 88.06 130 GLN A C 1
ATOM 1060 O O . GLN A 1 130 ? 7.745 -15.478 1.354 1.00 88.06 130 GLN A O 1
ATOM 1065 N N . GLU A 1 131 ? 5.662 -14.972 1.996 1.00 87.69 131 GLU A N 1
ATOM 1066 C CA . GLU A 1 131 ? 5.882 -13.516 1.981 1.00 87.69 131 GLU A CA 1
ATOM 1067 C C . GLU A 1 131 ? 6.512 -13.012 3.292 1.00 87.69 131 GLU A C 1
ATOM 1069 O O . GLU A 1 131 ? 7.424 -12.189 3.274 1.00 87.69 131 GLU A O 1
ATOM 1074 N N . GLU A 1 132 ? 6.074 -13.539 4.441 1.00 86.25 132 GLU A N 1
ATOM 1075 C CA . GLU A 1 132 ? 6.617 -13.151 5.746 1.00 86.25 132 GLU A CA 1
ATOM 1076 C C . GLU A 1 132 ? 7.911 -13.908 6.074 1.00 86.25 132 GLU A C 1
ATOM 1078 O O . GLU A 1 132 ? 7.921 -15.127 6.287 1.00 86.25 132 GLU A O 1
ATOM 1083 N N . THR A 1 133 ? 9.003 -13.156 6.193 1.00 81.06 133 THR A N 1
ATOM 1084 C CA . THR A 1 133 ? 10.336 -13.681 6.509 1.00 81.06 133 THR A CA 1
ATOM 1085 C C . THR A 1 133 ? 10.704 -13.582 7.992 1.00 81.06 133 THR A C 1
ATOM 1087 O O . THR A 1 133 ? 11.757 -14.088 8.378 1.00 81.06 133 THR A O 1
ATOM 1090 N N . ASP A 1 134 ? 9.883 -12.941 8.836 1.00 77.44 134 ASP A N 1
ATOM 1091 C CA . ASP A 1 134 ? 10.104 -12.882 10.288 1.00 77.44 134 ASP A CA 1
ATOM 1092 C C . ASP A 1 134 ? 10.128 -14.315 10.876 1.00 77.44 134 ASP A C 1
ATOM 1094 O O . ASP A 1 134 ? 9.149 -15.064 10.738 1.00 77.44 134 ASP A O 1
ATOM 1098 N N . PRO A 1 135 ? 11.225 -14.732 11.543 1.00 72.31 135 PRO A N 1
ATOM 1099 C CA . PRO A 1 135 ? 11.338 -16.071 12.122 1.00 72.31 135 PRO A CA 1
ATOM 1100 C C . PRO A 1 135 ? 10.321 -16.319 13.246 1.00 72.31 135 PRO A C 1
ATOM 1102 O O . PRO A 1 135 ? 10.070 -17.468 13.598 1.00 72.31 135 PRO A O 1
ATOM 1105 N N . HIS A 1 136 ? 9.704 -15.268 13.793 1.00 71.06 136 HIS A N 1
ATOM 1106 C CA . HIS A 1 136 ? 8.684 -15.350 14.836 1.00 71.06 136 HIS A CA 1
ATOM 1107 C C . HIS A 1 136 ? 7.252 -15.205 14.299 1.00 71.06 136 HIS A C 1
ATOM 1109 O O . HIS A 1 136 ? 6.334 -14.920 15.072 1.00 71.06 136 HIS A O 1
ATOM 1115 N N . ARG A 1 137 ? 7.026 -15.414 12.994 1.00 69.69 137 ARG A N 1
ATOM 1116 C CA . ARG A 1 137 ? 5.699 -15.263 12.368 1.00 69.69 137 ARG A CA 1
ATOM 1117 C C . ARG A 1 137 ? 4.589 -16.104 13.006 1.00 69.69 137 ARG A C 1
ATOM 1119 O O . ARG A 1 137 ? 3.447 -15.666 13.051 1.00 69.69 137 ARG A O 1
ATOM 1126 N N . GLU A 1 138 ? 4.916 -17.264 13.575 1.00 68.19 138 GLU A N 1
ATOM 1127 C CA . GLU A 1 138 ? 3.948 -18.130 14.273 1.00 68.19 138 GLU A CA 1
ATOM 1128 C C . GLU A 1 138 ? 3.362 -17.482 15.539 1.00 68.19 138 GLU A C 1
ATOM 1130 O O . GLU A 1 138 ? 2.262 -17.824 15.969 1.00 68.19 138 GLU A O 1
ATOM 1135 N N . ALA A 1 139 ? 4.065 -16.508 16.126 1.00 68.31 139 ALA A N 1
ATOM 1136 C CA . ALA A 1 139 ? 3.583 -15.753 17.278 1.00 68.31 139 ALA A CA 1
ATOM 1137 C C . ALA A 1 139 ? 2.600 -14.630 16.894 1.00 68.31 139 ALA A C 1
ATOM 1139 O O . ALA A 1 139 ? 2.011 -14.003 17.782 1.00 68.31 139 ALA A O 1
ATOM 1140 N N . ILE A 1 140 ? 2.404 -14.357 15.595 1.00 68.19 140 ILE A N 1
ATOM 1141 C CA . ILE A 1 140 ? 1.449 -13.356 15.113 1.00 68.19 140 ILE A CA 1
ATOM 1142 C C . ILE A 1 140 ? 0.038 -13.912 15.301 1.00 68.19 140 ILE A C 1
ATOM 1144 O O . ILE A 1 140 ? -0.494 -14.667 14.488 1.00 68.19 140 ILE A O 1
ATOM 1148 N N . LYS A 1 141 ? -0.595 -13.528 16.409 1.00 59.75 141 LYS A N 1
ATOM 1149 C CA . LYS A 1 141 ? -1.987 -13.883 16.674 1.00 59.75 141 LYS A CA 1
ATOM 1150 C C . LYS A 1 141 ? -2.892 -13.075 15.752 1.00 59.75 141 LYS A C 1
ATOM 1152 O O . LYS A 1 141 ? -3.011 -11.862 15.900 1.00 59.75 141 LYS A O 1
ATOM 1157 N N . THR A 1 142 ? -3.572 -13.760 14.840 1.00 54.44 142 THR A N 1
ATOM 1158 C CA . THR A 1 142 ? -4.753 -13.193 14.185 1.00 54.44 142 THR A CA 1
ATOM 1159 C C . THR A 1 142 ? -5.873 -13.189 15.223 1.00 54.44 142 THR A C 1
ATOM 1161 O O . THR A 1 142 ? -6.300 -14.258 15.659 1.00 54.44 142 THR A O 1
ATOM 1164 N N . GLN A 1 143 ? -6.315 -12.015 15.678 1.00 45.53 143 GLN A N 1
ATOM 1165 C CA . GLN A 1 143 ? -7.575 -11.934 16.416 1.00 45.53 143 GLN A CA 1
ATOM 1166 C C . GLN A 1 143 ? -8.695 -12.126 15.389 1.00 45.53 143 GLN A C 1
ATOM 1168 O O . GLN A 1 143 ? -8.851 -11.297 14.495 1.00 45.53 143 GLN A O 1
ATOM 1173 N N . ARG A 1 144 ? -9.366 -13.280 15.456 1.00 39.69 144 ARG A N 1
ATOM 1174 C CA . ARG A 1 144 ? -10.607 -13.542 14.721 1.00 39.69 144 ARG A CA 1
ATOM 1175 C C . ARG A 1 144 ? -11.780 -12.915 15.454 1.00 39.69 144 ARG A C 1
ATOM 1177 O O . ARG A 1 144 ? -11.751 -12.957 16.704 1.00 39.69 144 ARG A O 1
#

Foldseek 3Di:
DCPDPVNVVPVVVDDPVRVVVVVLVLLQDEDDPCQQVVQVVCVVPDQFEDLAQDDQNSRVSNCVNHVRDHPDYQHCVVQVHHPPPLSSLVVVCVVVVHQQCVAEDEDCEPRNQVSSVVRNHHYAHDHDPPPYPPPCSVVPDGDD

Radius of gyration: 17.68 Å; chains: 1; bounding box: 52×32×42 Å

InterPro domains:
  IPR006439 HAD hydrolase, subfamily IA [TIGR01493] (22-118)
  IPR023214 HAD superfamily [G3DSA:3.40.50.1000] (6-143)
  IPR036412 HAD-like superfamily [SSF56784] (14-136)
  IPR051540 S-2-haloalkanoic acid dehalogenase [PTHR43316] (12-138)

pLDDT: mean 92.21, std 10.98, range [39.69, 98.69]

Secondary structure (DSSP, 8-state):
-TTSGGGTTTGGGS-HHHHHHHHGGGGGPPPPTTHHHHHHHHHTTS--EEEESS-HHHHHHHHHHHT---SEEEETTTTT--TTSHHHHHHHHHHHT--GGG-EEEES-HHHHHHHHHTT-EEEE---TTT---TTGGG-----

Sequence (144 aa):
MLASPEWSRIAPHWSENERDFLNLVWHRLRAWPDTVEGLRALKEKYIIGTLSNGNVRLLVDMAKYADLPWDVVFSGELFQTYKPNPNAYLEAIRYLSLAPHEVAMVAAHAFDLRAAAKLGMRTFYVHRDQEETDPHREAIKTQR

Organism: NCBI:txid2828524